Protein AF-A0A1J5LT60-F1 (afdb_monomer_lite)

Foldseek 3Di:
DVPVCVVVVDPDKDKDKDKWKFPPQVVWPQVVCQVVADFFQKWKWFFDDADPVRWTKTFTDDDPTTRGITTQDDPRRVVCVVPGMDMWTWHDWDDDVPGGTPITMIMDMDIDDDDDD

Sequence (117 aa):
MKNLINQLGFNEQFKIKANLSVSELMNHDMIYVYHHLNEGTEVELKRHSENMQGDPIFNVFYKTFLLGTVAVTGIMKSFYVGEQSVFAEISAVSKDKYLPINKLDIQLGVQSIRKAG

Radius of gyration: 15.69 Å; chains: 1; bounding box: 40×33×50 Å

pLDDT: mean 83.09, std 15.23, range [39.34, 97.19]

Structure (mmCIF, N/CA/C/O backbone):
data_AF-A0A1J5LT60-F1
#
_entry.id   AF-A0A1J5LT60-F1
#
loop_
_atom_site.group_PDB
_atom_site.id
_atom_site.type_symbol
_atom_site.label_atom_id
_atom_site.label_alt_id
_atom_site.label_comp_id
_atom_site.label_asym_id
_atom_site.label_entity_id
_atom_site.label_seq_id
_atom_site.pdbx_PDB_ins_code
_atom_site.Cartn_x
_atom_site.Cartn_y
_atom_site.Cartn_z
_atom_site.occupancy
_atom_site.B_iso_or_equiv
_atom_site.auth_seq_id
_atom_site.auth_comp_id
_atom_site.auth_asym_id
_atom_site.auth_atom_id
_atom_site.pdbx_PDB_model_num
ATOM 1 N N . MET A 1 1 ? -9.285 3.963 19.887 1.00 49.50 1 MET A N 1
ATOM 2 C CA . MET A 1 1 ? -9.658 2.611 19.405 1.00 49.50 1 MET A CA 1
ATOM 3 C C . MET A 1 1 ? -11.052 2.126 19.831 1.00 49.50 1 MET A C 1
ATOM 5 O O . MET A 1 1 ? -11.828 1.824 18.939 1.00 49.50 1 MET A O 1
ATOM 9 N N . LYS A 1 2 ? -11.430 2.056 21.123 1.00 47.94 2 LYS A N 1
ATOM 10 C CA . LYS A 1 2 ? -12.731 1.457 21.539 1.00 47.94 2 LYS A CA 1
ATOM 11 C C . LYS A 1 2 ? -14.002 2.176 21.031 1.00 47.94 2 LYS A C 1
ATOM 13 O O . LYS A 1 2 ? -15.014 1.518 20.825 1.00 47.94 2 LYS A O 1
ATOM 18 N N . ASN A 1 3 ? -13.955 3.489 20.792 1.00 52.88 3 ASN A N 1
ATOM 19 C CA . ASN A 1 3 ? -15.162 4.268 20.464 1.00 52.88 3 ASN A CA 1
ATOM 20 C C . ASN A 1 3 ? -15.644 4.121 19.010 1.00 52.88 3 ASN A C 1
ATOM 22 O O . ASN A 1 3 ? -16.845 4.165 18.773 1.00 52.88 3 ASN A O 1
ATOM 26 N N . LEU A 1 4 ? -14.741 3.886 18.053 1.00 55.41 4 LEU A N 1
ATOM 27 C CA . LEU A 1 4 ? -15.088 3.781 16.627 1.00 55.41 4 LEU A CA 1
ATOM 28 C C . LEU A 1 4 ? -15.727 2.428 16.278 1.00 55.41 4 LEU A C 1
ATOM 30 O O . LEU A 1 4 ? -16.662 2.363 15.488 1.00 55.41 4 LEU A O 1
ATOM 34 N N . ILE A 1 5 ? -15.271 1.354 16.929 1.00 55.22 5 ILE A N 1
ATOM 35 C CA . ILE A 1 5 ? -15.804 -0.003 16.737 1.00 55.22 5 ILE A CA 1
ATOM 36 C C . ILE A 1 5 ? -17.263 -0.092 17.211 1.00 55.22 5 ILE A C 1
ATOM 38 O O . ILE A 1 5 ? -18.099 -0.656 16.510 1.00 55.22 5 ILE A O 1
ATOM 42 N N . ASN A 1 6 ? -17.590 0.528 18.352 1.00 53.34 6 ASN A N 1
ATOM 43 C CA . ASN A 1 6 ? -18.961 0.563 18.870 1.00 53.34 6 ASN A CA 1
ATOM 44 C C . ASN A 1 6 ? -19.894 1.446 18.020 1.00 53.34 6 ASN A C 1
ATOM 46 O O . ASN A 1 6 ? -21.076 1.136 17.901 1.00 53.34 6 ASN A O 1
ATOM 50 N N . GLN A 1 7 ? -19.383 2.522 17.409 1.00 54.12 7 GLN A N 1
ATOM 51 C CA . GLN A 1 7 ? -20.176 3.411 16.546 1.00 54.12 7 GLN A CA 1
ATOM 52 C C . GLN A 1 7 ? -20.535 2.794 15.188 1.00 54.12 7 GLN A C 1
ATOM 54 O O . GLN A 1 7 ? -21.539 3.181 14.600 1.00 54.12 7 GLN A O 1
ATOM 59 N N . LEU A 1 8 ? -19.756 1.826 14.701 1.00 60.38 8 LEU A N 1
ATOM 60 C CA . LEU A 1 8 ? -20.020 1.138 13.433 1.00 60.38 8 LEU A CA 1
ATOM 61 C C . LEU A 1 8 ? -20.995 -0.049 13.571 1.00 60.38 8 LEU A C 1
ATOM 63 O O . LEU A 1 8 ? -21.278 -0.723 12.586 1.00 60.38 8 LEU A O 1
ATOM 67 N N . GLY A 1 9 ? -21.515 -0.322 14.776 1.00 52.06 9 GLY A N 1
ATOM 68 C CA . GLY A 1 9 ? -22.511 -1.377 15.009 1.00 52.06 9 GLY A CA 1
ATOM 69 C C . GLY A 1 9 ? -21.980 -2.808 14.853 1.00 52.06 9 GLY A C 1
ATOM 70 O O . GLY A 1 9 ? -22.768 -3.751 14.790 1.00 52.06 9 GLY A O 1
ATOM 71 N N . PHE A 1 10 ? -20.657 -2.998 14.798 1.00 55.38 10 PHE A N 1
ATOM 72 C CA . PHE A 1 10 ? -20.058 -4.323 14.666 1.00 55.38 10 PHE A CA 1
ATOM 73 C C . PHE A 1 10 ? -20.155 -5.097 15.987 1.00 55.38 10 PHE A C 1
ATOM 75 O O . PHE A 1 10 ? -19.273 -5.036 16.842 1.00 55.38 10 PHE A O 1
ATOM 82 N N . ASN A 1 11 ? -21.235 -5.866 16.135 1.00 55.66 11 ASN A N 1
ATOM 83 C CA . ASN A 1 11 ? -21.397 -6.848 17.209 1.00 55.66 11 ASN A CA 1
ATOM 84 C C . ASN A 1 11 ? -20.567 -8.125 16.976 1.00 55.66 11 ASN A C 1
ATOM 86 O O . ASN A 1 11 ? -20.430 -8.935 17.893 1.00 55.66 11 ASN A O 1
ATOM 90 N N . GLU A 1 12 ? -19.965 -8.293 15.799 1.00 61.00 12 GLU A N 1
ATOM 91 C CA . GLU A 1 12 ? -19.253 -9.502 15.373 1.00 61.00 12 GLU A CA 1
ATOM 92 C C . GLU A 1 12 ? -17.806 -9.213 14.943 1.00 61.00 12 GLU A C 1
ATOM 94 O O . GLU A 1 12 ? -17.394 -8.060 14.792 1.00 61.00 12 GLU A O 1
ATOM 99 N N . GLN A 1 13 ? -17.008 -10.276 14.787 1.00 68.88 13 GLN A N 1
ATOM 100 C CA . GLN A 1 13 ? -15.655 -10.176 14.236 1.00 68.88 13 GLN A CA 1
ATOM 101 C C . GLN A 1 13 ? -15.738 -9.627 12.812 1.00 68.88 13 GLN A C 1
ATOM 103 O O . GLN A 1 13 ? -16.432 -10.191 11.971 1.00 68.88 13 GLN A O 1
ATOM 108 N N . PHE A 1 14 ? -15.008 -8.551 12.530 1.00 75.19 14 PHE A N 1
ATOM 109 C CA . PHE A 1 14 ? -14.954 -7.977 11.192 1.00 75.19 14 PHE A CA 1
ATOM 110 C C . PHE A 1 14 ? -13.523 -7.954 10.669 1.00 75.19 14 PHE A C 1
ATOM 112 O O . PHE A 1 14 ? -12.557 -7.788 11.424 1.00 75.19 14 PHE A O 1
ATOM 119 N N . LYS A 1 15 ? -13.411 -8.097 9.347 1.00 83.06 15 LYS A N 1
ATOM 120 C CA . LYS A 1 15 ? -12.181 -7.893 8.592 1.00 83.06 15 LYS A CA 1
ATOM 121 C C . LYS A 1 15 ? -12.482 -6.939 7.448 1.00 83.06 15 LYS A C 1
ATOM 123 O O . LYS A 1 15 ? -13.285 -7.260 6.578 1.00 83.06 15 LYS A O 1
ATOM 128 N N . ILE A 1 16 ? -11.841 -5.777 7.458 1.00 87.00 16 ILE A N 1
ATOM 129 C CA . ILE A 1 16 ? -11.916 -4.812 6.359 1.00 87.00 16 ILE A CA 1
ATOM 130 C C . ILE A 1 16 ? -10.576 -4.852 5.640 1.00 87.00 16 ILE A C 1
ATOM 132 O O . ILE A 1 16 ? -9.526 -4.837 6.282 1.00 87.00 16 ILE A O 1
ATOM 136 N N . LYS A 1 17 ? -10.618 -4.929 4.312 1.00 90.88 17 LYS A N 1
ATOM 137 C CA . LYS A 1 17 ? -9.448 -4.848 3.441 1.00 90.88 17 LYS A CA 1
ATOM 138 C C . LYS A 1 17 ? -9.657 -3.713 2.450 1.00 90.88 17 LYS A C 1
ATOM 140 O O . LYS A 1 17 ? -10.749 -3.581 1.904 1.00 90.88 17 LYS A O 1
ATOM 145 N N . ALA A 1 18 ? -8.616 -2.932 2.206 1.00 92.25 18 ALA A N 1
ATOM 146 C CA . ALA A 1 18 ? -8.597 -1.910 1.171 1.00 92.25 18 ALA A CA 1
ATOM 147 C C . ALA A 1 18 ? -7.354 -2.087 0.302 1.00 92.25 18 ALA A C 1
ATOM 149 O O . ALA A 1 18 ? -6.263 -2.303 0.828 1.00 92.25 18 ALA A O 1
ATOM 150 N N . ASN A 1 19 ? -7.533 -1.989 -1.014 1.00 94.69 19 ASN A N 1
ATOM 151 C CA . ASN A 1 19 ? -6.422 -1.928 -1.953 1.00 94.69 19 ASN A CA 1
ATOM 152 C C . ASN A 1 19 ? -6.068 -0.459 -2.189 1.00 94.69 19 ASN A C 1
ATOM 154 O O . ASN A 1 19 ? -6.955 0.354 -2.450 1.00 94.69 19 ASN A O 1
ATOM 158 N N . LEU A 1 20 ? -4.787 -0.128 -2.075 1.00 94.81 20 LEU A N 1
ATOM 159 C CA . LEU A 1 20 ? -4.261 1.221 -2.215 1.00 94.81 20 LEU A CA 1
ATOM 160 C C . LEU A 1 20 ? -3.120 1.207 -3.231 1.00 94.81 20 LEU A C 1
ATOM 162 O O . LEU A 1 20 ? -2.232 0.360 -3.144 1.00 94.81 20 LEU A O 1
ATOM 166 N N . SER A 1 21 ? -3.128 2.158 -4.160 1.00 94.75 21 SER A N 1
ATOM 167 C CA . SER A 1 21 ? -2.051 2.304 -5.140 1.00 94.75 21 SER A CA 1
ATOM 168 C C . SER A 1 21 ? -0.890 3.099 -4.560 1.00 94.75 21 SER A C 1
ATOM 170 O O . SER A 1 21 ? -1.075 4.188 -4.010 1.00 94.75 21 SER A O 1
ATOM 172 N N . VAL A 1 22 ? 0.318 2.561 -4.707 1.00 93.88 22 VAL A N 1
ATOM 173 C CA . VAL A 1 22 ? 1.550 3.216 -4.272 1.00 93.88 22 VAL A CA 1
ATOM 174 C C . VAL A 1 22 ? 1.957 4.263 -5.305 1.00 93.88 22 VAL A C 1
ATOM 176 O O . VAL A 1 22 ? 2.058 3.987 -6.501 1.00 93.88 22 VAL A O 1
ATOM 179 N N . SER A 1 23 ? 2.184 5.480 -4.828 1.00 92.38 23 SER A N 1
ATOM 180 C CA . SER A 1 23 ? 2.618 6.628 -5.621 1.00 92.38 23 SER A CA 1
ATOM 181 C C . SER A 1 23 ? 4.138 6.788 -5.576 1.00 92.38 23 SER A C 1
ATOM 183 O O . SER A 1 23 ? 4.800 6.256 -4.688 1.00 92.38 23 SER A O 1
ATOM 185 N N . GLU A 1 24 ? 4.687 7.532 -6.542 1.00 87.12 24 GLU A N 1
ATOM 186 C CA . GLU A 1 24 ? 6.114 7.909 -6.597 1.00 87.12 24 GLU A CA 1
ATOM 187 C C . GLU A 1 24 ? 7.097 6.724 -6.690 1.00 87.12 24 GLU A C 1
ATOM 189 O O . GLU A 1 24 ? 8.276 6.850 -6.373 1.00 87.12 24 GLU A O 1
ATOM 194 N N . LEU A 1 25 ? 6.630 5.588 -7.224 1.00 82.06 25 LEU A N 1
ATOM 195 C CA . LEU A 1 25 ? 7.401 4.342 -7.347 1.00 82.06 25 LEU A CA 1
ATOM 196 C C . LEU A 1 25 ? 8.754 4.487 -8.056 1.00 82.06 25 LEU A C 1
ATOM 198 O O . LEU A 1 25 ? 9.711 3.792 -7.730 1.00 82.06 25 LEU A O 1
ATOM 202 N N . MET A 1 26 ? 8.839 5.374 -9.048 1.00 67.62 26 MET A N 1
ATOM 203 C CA . MET A 1 26 ? 10.047 5.556 -9.862 1.00 67.62 26 MET A CA 1
ATOM 204 C C . MET A 1 26 ? 11.058 6.536 -9.254 1.00 67.62 26 MET A C 1
ATOM 206 O O . MET A 1 26 ? 12.153 6.678 -9.792 1.00 67.62 26 MET A O 1
ATOM 210 N N . ASN A 1 27 ? 10.718 7.206 -8.150 1.00 68.88 27 ASN A N 1
ATOM 211 C CA . ASN A 1 27 ? 11.562 8.245 -7.553 1.00 68.88 27 ASN A CA 1
ATOM 212 C C . ASN A 1 27 ? 12.561 7.693 -6.520 1.00 68.88 27 ASN A C 1
ATOM 214 O O . ASN A 1 27 ? 13.319 8.462 -5.928 1.00 68.88 27 ASN A O 1
ATOM 218 N N . HIS A 1 28 ? 12.556 6.378 -6.281 1.00 63.31 28 HIS A N 1
ATOM 219 C CA . HIS A 1 28 ? 13.285 5.742 -5.183 1.00 63.31 28 HIS A CA 1
ATOM 220 C C . HIS A 1 28 ? 14.027 4.465 -5.622 1.00 63.31 28 HIS A C 1
ATOM 222 O O . HIS A 1 28 ? 14.144 4.167 -6.811 1.00 63.31 28 HIS A O 1
ATOM 228 N N . ASP A 1 29 ? 14.526 3.684 -4.657 1.00 64.31 29 ASP A N 1
ATOM 229 C CA . ASP A 1 29 ? 15.424 2.528 -4.842 1.00 64.31 29 ASP A CA 1
ATOM 230 C C . ASP A 1 29 ? 14.785 1.297 -5.524 1.00 64.31 29 ASP A C 1
ATOM 232 O O . ASP A 1 29 ? 15.325 0.188 -5.518 1.00 64.31 29 ASP A O 1
ATOM 236 N N . MET A 1 30 ? 13.620 1.480 -6.135 1.00 69.75 30 MET A N 1
ATOM 237 C CA . MET A 1 30 ? 12.766 0.460 -6.737 1.00 69.75 30 MET A CA 1
ATOM 238 C C . MET A 1 30 ? 13.511 -0.354 -7.821 1.00 69.75 30 MET A C 1
ATOM 240 O O . MET A 1 30 ? 13.315 -1.565 -7.941 1.00 69.75 30 MET A O 1
ATOM 244 N N . ILE A 1 31 ? 14.454 0.270 -8.541 1.00 69.44 31 ILE A N 1
ATOM 245 C CA . ILE A 1 31 ? 15.317 -0.371 -9.557 1.00 69.44 31 ILE A CA 1
ATOM 246 C C . ILE A 1 31 ? 16.129 -1.543 -8.977 1.00 69.44 31 ILE A C 1
ATOM 248 O O . ILE A 1 31 ? 16.386 -2.516 -9.685 1.00 69.44 31 ILE A O 1
ATOM 252 N N . TYR A 1 32 ? 16.505 -1.494 -7.698 1.00 74.19 32 TYR A N 1
ATOM 253 C CA . TYR A 1 32 ? 17.352 -2.520 -7.085 1.00 74.19 32 TYR A CA 1
ATOM 254 C C . TYR A 1 32 ? 16.575 -3.745 -6.597 1.00 74.19 32 TYR A C 1
ATOM 256 O O . TYR A 1 32 ? 17.159 -4.816 -6.442 1.00 74.19 32 TYR A O 1
ATOM 264 N N . VAL A 1 33 ? 15.270 -3.604 -6.345 1.00 81.62 33 VAL A N 1
ATOM 265 C CA . VAL A 1 33 ? 14.487 -4.626 -5.631 1.00 81.62 33 VAL A CA 1
ATOM 266 C C . VAL A 1 33 ? 13.266 -5.139 -6.369 1.00 81.62 33 VAL A C 1
ATOM 268 O O . VAL A 1 33 ? 12.666 -6.105 -5.907 1.00 81.62 33 VAL A O 1
ATOM 271 N N . TYR A 1 34 ? 12.912 -4.570 -7.522 1.00 80.00 34 TYR A N 1
ATOM 272 C CA . TYR A 1 34 ? 11.677 -4.920 -8.230 1.00 80.00 34 TYR A CA 1
ATOM 273 C C . TYR A 1 34 ? 11.525 -6.420 -8.544 1.00 80.00 34 TYR A C 1
ATOM 275 O O . TYR A 1 34 ? 10.410 -6.928 -8.588 1.00 80.00 34 TYR A O 1
ATOM 283 N N . HIS A 1 35 ? 12.626 -7.160 -8.712 1.00 83.00 35 HIS A N 1
ATOM 284 C CA . HIS A 1 35 ? 12.609 -8.615 -8.915 1.00 83.00 35 HIS A CA 1
ATOM 285 C C . HIS A 1 35 ? 12.131 -9.421 -7.696 1.00 83.00 35 HIS A C 1
ATOM 287 O O . HIS A 1 35 ? 11.738 -10.578 -7.839 1.00 83.00 35 HIS A O 1
ATOM 293 N N . HIS A 1 36 ? 12.181 -8.829 -6.505 1.00 86.12 36 HIS A N 1
ATOM 294 C CA . HIS A 1 36 ? 11.721 -9.431 -5.256 1.00 86.12 36 HIS A CA 1
ATOM 295 C C . HIS A 1 36 ? 10.289 -9.029 -4.894 1.00 86.12 36 HIS A C 1
ATOM 297 O O . HIS A 1 36 ? 9.723 -9.603 -3.967 1.00 86.12 36 HIS A O 1
ATOM 303 N N . LEU A 1 37 ? 9.706 -8.068 -5.614 1.00 89.00 37 LEU A N 1
ATOM 304 C CA . LEU A 1 37 ? 8.353 -7.583 -5.377 1.00 89.00 37 LEU A CA 1
ATOM 305 C C . LEU A 1 37 ? 7.367 -8.419 -6.192 1.00 89.00 37 LEU A C 1
ATOM 307 O O . LEU A 1 37 ? 7.285 -8.292 -7.412 1.00 89.00 37 LEU A O 1
ATOM 311 N N . ASN A 1 38 ? 6.620 -9.276 -5.503 1.00 91.00 38 ASN A N 1
ATOM 312 C CA . ASN A 1 38 ? 5.553 -10.085 -6.086 1.00 91.00 38 ASN A CA 1
ATOM 313 C C . ASN A 1 38 ? 4.289 -9.980 -5.224 1.00 91.00 38 ASN A C 1
ATOM 315 O O . ASN A 1 38 ? 4.356 -9.564 -4.065 1.00 91.00 38 ASN A O 1
ATOM 319 N N . GLU A 1 39 ? 3.145 -10.385 -5.766 1.00 94.50 39 GLU A N 1
ATOM 320 C CA . GLU A 1 39 ? 1.905 -10.496 -4.989 1.00 94.50 39 GLU A CA 1
ATOM 321 C C . GLU A 1 39 ? 2.111 -11.363 -3.732 1.00 94.50 39 GLU A C 1
ATOM 323 O O . GLU A 1 39 ? 2.832 -12.362 -3.758 1.00 94.50 39 GLU A O 1
ATOM 328 N N . GLY A 1 40 ? 1.519 -10.943 -2.614 1.00 93.94 40 GLY A N 1
ATOM 329 C CA . GLY A 1 40 ? 1.678 -11.552 -1.291 1.00 93.94 40 GLY A CA 1
ATOM 330 C C . GLY A 1 40 ? 2.953 -11.154 -0.538 1.00 93.94 40 GLY A C 1
ATOM 331 O O . GLY A 1 40 ? 3.126 -11.554 0.610 1.00 93.94 40 GLY A O 1
ATOM 332 N N . THR A 1 41 ? 3.850 -10.365 -1.136 1.00 94.38 41 THR A N 1
ATOM 333 C CA . THR A 1 41 ? 5.042 -9.867 -0.428 1.00 94.38 41 THR A CA 1
ATOM 334 C C . THR A 1 41 ? 4.642 -8.853 0.640 1.00 94.38 41 THR A C 1
ATOM 336 O O . THR A 1 41 ? 3.928 -7.898 0.343 1.00 94.38 41 THR A O 1
ATOM 339 N N . GLU A 1 42 ? 5.138 -9.022 1.864 1.00 95.75 42 GLU A N 1
ATOM 340 C CA . GLU A 1 42 ? 4.927 -8.058 2.945 1.00 95.75 42 GLU A CA 1
ATOM 341 C C . GLU A 1 42 ? 5.773 -6.789 2.743 1.00 95.75 42 GLU A C 1
ATOM 343 O O . GLU A 1 42 ? 6.947 -6.844 2.359 1.00 95.75 42 GLU A O 1
ATOM 348 N N . VAL A 1 43 ? 5.166 -5.639 3.029 1.00 95.69 43 VAL A N 1
ATOM 349 C CA . VAL A 1 43 ? 5.797 -4.319 3.048 1.00 95.69 43 VAL A CA 1
ATOM 350 C C . VAL A 1 43 ? 5.475 -3.601 4.356 1.00 95.69 43 VAL A C 1
ATOM 352 O O . VAL A 1 43 ? 4.391 -3.750 4.924 1.00 95.69 43 VAL A O 1
ATOM 355 N N . GLU A 1 44 ? 6.421 -2.796 4.830 1.00 96.88 44 GLU A N 1
ATOM 356 C CA . GLU A 1 44 ? 6.263 -1.964 6.020 1.00 96.88 44 GLU A CA 1
ATOM 357 C C . GLU A 1 44 ? 5.817 -0.557 5.608 1.00 96.88 44 GLU A C 1
ATOM 359 O O . GLU A 1 44 ? 6.416 0.076 4.742 1.00 96.88 44 GLU A O 1
ATOM 364 N N . LEU A 1 45 ? 4.772 -0.042 6.243 1.00 96.94 45 LEU A N 1
ATOM 365 C CA . LEU A 1 45 ? 4.260 1.307 6.051 1.00 96.94 45 LEU A CA 1
ATOM 366 C C . LEU A 1 45 ? 4.670 2.169 7.240 1.00 96.94 45 LEU A C 1
ATOM 368 O O . LEU A 1 45 ? 4.168 1.965 8.341 1.00 96.94 45 LEU A O 1
ATOM 372 N N . LYS A 1 46 ? 5.532 3.165 7.024 1.00 96.62 46 LYS A N 1
ATOM 373 C CA . LYS A 1 46 ? 5.977 4.101 8.073 1.00 96.62 46 LYS A CA 1
ATOM 374 C C . LYS A 1 46 ? 5.311 5.448 7.907 1.00 96.62 46 LYS A C 1
ATOM 376 O O . LYS A 1 46 ? 5.335 6.010 6.813 1.00 96.62 46 LYS A O 1
ATOM 381 N N . ARG A 1 47 ? 4.732 5.981 8.982 1.00 95.69 47 ARG A N 1
ATOM 382 C CA . ARG A 1 47 ? 4.062 7.282 8.952 1.00 95.69 47 ARG A CA 1
ATOM 383 C C . ARG A 1 47 ? 5.055 8.349 8.496 1.00 95.69 47 ARG A C 1
ATOM 385 O O . ARG A 1 47 ? 6.140 8.474 9.057 1.00 95.69 47 ARG A O 1
ATOM 392 N N . HIS A 1 48 ? 4.675 9.098 7.468 1.00 94.00 48 HIS A N 1
ATOM 393 C CA . HIS A 1 48 ? 5.508 10.146 6.891 1.00 94.00 48 HIS A CA 1
ATOM 394 C C . HIS A 1 48 ? 4.920 11.527 7.153 1.00 94.00 48 HIS A C 1
ATOM 396 O O . HIS A 1 48 ? 5.588 12.398 7.705 1.00 94.00 48 HIS A O 1
ATOM 402 N N . SER A 1 49 ? 3.658 11.723 6.779 1.00 94.38 49 SER A N 1
ATOM 403 C CA . SER A 1 49 ? 3.004 13.025 6.862 1.00 94.38 49 SER A CA 1
ATOM 404 C C . SER A 1 49 ? 1.482 12.876 6.904 1.00 94.38 49 SER A C 1
ATOM 406 O O . SER A 1 49 ? 0.933 11.819 7.245 1.00 94.38 49 SER A O 1
ATOM 408 N N . GLU A 1 50 ? 0.786 13.967 6.629 1.00 94.88 50 GLU A N 1
ATOM 409 C CA . GLU A 1 50 ? -0.659 14.042 6.540 1.00 94.88 50 GLU A CA 1
ATOM 410 C C . GLU A 1 50 ? -1.016 14.968 5.376 1.00 94.88 50 GLU A C 1
ATOM 412 O O . GLU A 1 50 ? -0.346 15.983 5.169 1.00 94.88 50 GLU A O 1
ATOM 417 N N . ASN A 1 51 ? -2.029 14.612 4.585 1.00 92.62 51 ASN A N 1
ATOM 418 C CA . ASN A 1 51 ? -2.510 15.501 3.528 1.00 92.62 51 ASN A CA 1
ATOM 419 C C . ASN A 1 51 ? -3.385 16.634 4.111 1.00 92.62 51 ASN A C 1
ATOM 421 O O . ASN A 1 51 ? -3.745 16.632 5.285 1.00 92.62 51 ASN A O 1
ATOM 425 N N . MET A 1 52 ? -3.799 17.590 3.273 1.00 91.31 52 MET A N 1
ATOM 426 C CA . MET A 1 52 ? -4.660 18.710 3.699 1.00 91.31 52 MET A CA 1
ATOM 427 C C . MET A 1 52 ? -6.036 18.280 4.239 1.00 91.31 52 MET A C 1
ATOM 429 O O . MET A 1 52 ? -6.702 19.059 4.914 1.00 91.31 52 MET A O 1
ATOM 433 N N . GLN A 1 53 ? -6.480 17.057 3.936 1.00 90.62 53 GLN A N 1
ATOM 434 C CA . GLN A 1 53 ? -7.741 16.486 4.418 1.00 90.62 53 GLN A CA 1
ATOM 435 C C . GLN A 1 53 ? -7.569 15.739 5.748 1.00 90.62 53 GLN A C 1
ATOM 437 O O . GLN A 1 53 ? -8.530 15.187 6.289 1.00 90.62 53 GLN A O 1
ATOM 442 N N . GLY A 1 54 ? -6.356 15.704 6.293 1.00 90.69 54 GLY A N 1
ATOM 443 C CA . GLY A 1 54 ? -6.038 14.985 7.513 1.00 90.69 54 GLY A CA 1
ATOM 444 C C . GLY A 1 54 ? -5.791 13.489 7.304 1.00 90.69 54 GLY A C 1
ATOM 445 O O . GLY A 1 54 ? -5.847 12.725 8.265 1.00 90.69 54 GLY A O 1
ATOM 446 N N . ASP A 1 55 ? -5.644 13.018 6.062 1.00 94.50 55 ASP A N 1
ATOM 447 C CA . ASP A 1 55 ? -5.407 11.601 5.786 1.00 94.50 55 ASP A CA 1
ATOM 448 C C . ASP A 1 55 ? -3.938 11.256 6.036 1.00 94.50 55 ASP A C 1
ATOM 450 O O . ASP A 1 55 ? -3.048 11.937 5.509 1.00 94.50 55 ASP A O 1
ATOM 454 N N . PRO A 1 56 ? -3.658 10.197 6.811 1.00 95.56 56 PRO A N 1
ATOM 455 C CA . PRO A 1 56 ? -2.297 9.793 7.091 1.00 95.56 56 PRO A CA 1
ATOM 456 C C . PRO A 1 56 ? -1.619 9.280 5.816 1.00 95.56 56 PRO A C 1
ATOM 458 O O . PRO A 1 56 ? -2.140 8.405 5.118 1.00 95.56 56 PRO A O 1
ATOM 461 N N . ILE A 1 57 ? -0.436 9.827 5.536 1.00 96.50 57 ILE A N 1
ATOM 462 C CA . ILE A 1 57 ? 0.437 9.390 4.449 1.00 96.50 57 ILE A CA 1
ATOM 463 C C . ILE A 1 57 ? 1.542 8.522 5.042 1.00 96.50 57 ILE A C 1
ATOM 465 O O . ILE A 1 57 ? 2.204 8.911 6.012 1.00 96.50 57 ILE A O 1
ATOM 469 N N . PHE A 1 58 ? 1.753 7.359 4.436 1.00 97.19 58 PHE A N 1
ATOM 470 C CA . PHE A 1 58 ? 2.793 6.412 4.802 1.00 97.19 58 PHE A CA 1
ATOM 471 C C . PHE A 1 58 ? 3.796 6.241 3.665 1.00 97.19 58 PHE A C 1
ATOM 473 O O . PHE A 1 58 ? 3.424 6.149 2.498 1.00 97.19 58 PHE A O 1
ATOM 480 N N . ASN A 1 59 ? 5.066 6.134 4.033 1.00 96.31 59 ASN A N 1
ATOM 481 C CA . ASN A 1 59 ? 6.122 5.638 3.168 1.00 96.31 59 ASN A CA 1
ATOM 482 C C . ASN A 1 59 ? 6.066 4.109 3.138 1.00 96.31 59 ASN A C 1
ATOM 484 O O . ASN A 1 59 ? 5.993 3.474 4.190 1.00 96.31 59 ASN A O 1
ATOM 488 N N . VAL A 1 60 ? 6.122 3.530 1.944 1.00 95.44 60 VAL A N 1
ATOM 489 C CA . VAL A 1 60 ? 6.073 2.087 1.700 1.00 95.44 60 VAL A CA 1
ATOM 490 C C . VAL A 1 60 ? 7.494 1.557 1.588 1.00 95.44 60 VAL A C 1
ATOM 492 O O . VAL A 1 60 ? 8.227 1.940 0.680 1.00 95.44 60 VAL A O 1
ATOM 495 N N . PHE A 1 61 ? 7.880 0.655 2.481 1.00 94.94 61 PHE A N 1
ATOM 496 C CA . PHE A 1 61 ? 9.203 0.050 2.520 1.00 94.94 61 PHE A CA 1
ATOM 497 C C . PHE A 1 61 ? 9.145 -1.445 2.229 1.00 94.94 61 PHE A C 1
ATOM 499 O O . PHE A 1 61 ? 8.370 -2.186 2.831 1.00 94.94 61 PHE A O 1
ATOM 506 N N . TYR A 1 62 ? 10.049 -1.908 1.371 1.00 93.44 62 TYR A N 1
ATOM 507 C CA . TYR A 1 62 ? 10.432 -3.313 1.317 1.00 93.44 62 TYR A CA 1
ATOM 508 C C . TYR A 1 62 ? 11.803 -3.464 1.968 1.00 93.44 62 TYR A C 1
ATOM 510 O O . TYR A 1 62 ? 12.821 -3.041 1.414 1.00 93.44 62 TYR A O 1
ATOM 518 N N . LYS A 1 63 ? 11.840 -4.053 3.168 1.00 90.31 63 LYS A N 1
ATOM 519 C CA . LYS A 1 63 ? 13.034 -4.056 4.030 1.00 90.31 63 LYS A CA 1
ATOM 520 C C . LYS A 1 63 ? 13.510 -2.615 4.279 1.00 90.31 63 LYS A C 1
ATOM 522 O O . LYS A 1 63 ? 12.799 -1.828 4.890 1.00 90.31 63 LYS A O 1
ATOM 527 N N . THR A 1 64 ? 14.701 -2.258 3.806 1.00 90.75 64 THR A N 1
ATOM 528 C CA . THR A 1 64 ? 15.281 -0.912 3.925 1.00 90.75 64 THR A CA 1
ATOM 529 C C . THR A 1 64 ? 15.000 -0.024 2.716 1.00 90.75 64 THR A C 1
ATOM 531 O O . THR A 1 64 ? 15.320 1.158 2.758 1.00 90.75 64 THR A O 1
ATOM 534 N N . PHE A 1 65 ? 14.430 -0.576 1.644 1.00 90.38 65 PHE A N 1
ATOM 535 C CA . PHE A 1 65 ? 14.230 0.132 0.386 1.00 90.38 65 PHE A CA 1
ATOM 536 C C . PHE A 1 65 ? 12.900 0.870 0.399 1.00 90.38 65 PHE A C 1
ATOM 538 O O . PHE A 1 65 ? 11.845 0.248 0.549 1.00 90.38 65 PHE A O 1
ATOM 545 N N . LEU A 1 66 ? 12.955 2.191 0.231 1.00 92.44 66 LEU A N 1
ATOM 546 C CA . LEU A 1 66 ? 11.764 3.004 0.027 1.00 92.44 66 LEU A CA 1
ATOM 547 C C . LEU A 1 66 ? 11.230 2.726 -1.378 1.00 92.44 66 LEU A C 1
ATOM 549 O O . LEU A 1 66 ? 11.935 2.917 -2.365 1.00 92.44 66 LEU A O 1
ATOM 553 N N . LEU A 1 67 ? 9.993 2.250 -1.458 1.00 91.81 67 LEU A N 1
ATOM 554 C CA . LEU A 1 67 ? 9.319 1.996 -2.723 1.00 91.81 67 LEU A CA 1
ATOM 555 C C . LEU A 1 67 ? 8.540 3.220 -3.185 1.00 91.81 67 LEU A C 1
ATOM 557 O O . LEU A 1 67 ? 8.551 3.517 -4.368 1.00 91.81 67 LEU A O 1
ATOM 561 N N . GLY A 1 68 ? 7.873 3.925 -2.274 1.00 93.06 68 GLY A N 1
ATOM 562 C CA . GLY A 1 68 ? 7.005 5.051 -2.608 1.00 93.06 68 GLY A CA 1
ATOM 563 C C . GLY A 1 68 ? 6.133 5.460 -1.430 1.00 93.06 68 GLY A C 1
ATOM 564 O O . GLY A 1 68 ? 6.468 5.174 -0.279 1.00 93.06 68 GLY A O 1
ATOM 565 N N . THR A 1 69 ? 5.002 6.101 -1.708 1.00 95.12 69 THR A N 1
ATOM 566 C CA . THR A 1 69 ? 4.085 6.611 -0.679 1.00 95.12 69 THR A CA 1
ATOM 567 C C . THR A 1 69 ? 2.640 6.193 -0.923 1.00 95.12 69 THR A C 1
ATOM 569 O O . THR A 1 69 ? 2.236 5.879 -2.042 1.00 95.12 69 THR A O 1
ATOM 572 N N . VAL A 1 70 ? 1.840 6.161 0.141 1.00 96.06 70 VAL A N 1
ATOM 573 C CA . VAL A 1 70 ? 0.415 5.827 0.081 1.00 96.06 70 VAL A CA 1
ATOM 574 C C . VAL A 1 70 ? -0.372 6.658 1.091 1.00 96.06 70 VAL A C 1
ATOM 576 O O . VAL A 1 70 ? 0.048 6.825 2.235 1.00 96.06 70 VAL A O 1
ATOM 579 N N . ALA A 1 71 ? -1.528 7.178 0.680 1.00 95.69 71 ALA A N 1
ATOM 580 C CA . ALA A 1 71 ? -2.464 7.859 1.569 1.00 95.69 71 ALA A CA 1
ATOM 581 C C . ALA A 1 71 ? -3.584 6.898 1.984 1.00 95.69 71 ALA A C 1
ATOM 583 O O . ALA A 1 71 ? -4.215 6.270 1.132 1.00 95.69 71 ALA A O 1
ATOM 584 N N . VAL A 1 72 ? -3.859 6.794 3.287 1.00 94.75 72 VAL A N 1
ATOM 585 C CA . VAL A 1 72 ? -4.962 5.967 3.797 1.00 94.75 72 VAL A CA 1
ATOM 586 C C . VAL A 1 72 ? -6.188 6.846 4.016 1.00 94.75 72 VAL A C 1
ATOM 588 O O . VAL A 1 72 ? -6.268 7.599 4.983 1.00 94.75 72 VAL A O 1
ATOM 591 N N . THR A 1 73 ? -7.160 6.738 3.115 1.00 92.94 73 THR A N 1
ATOM 592 C CA . THR A 1 73 ? -8.342 7.609 3.080 1.00 92.94 73 THR A CA 1
ATOM 593 C C . THR A 1 73 ? -9.624 6.863 3.478 1.00 92.94 73 THR A C 1
ATOM 595 O O . THR A 1 73 ? -9.618 5.670 3.807 1.00 92.94 73 THR A O 1
ATOM 598 N N . GLY A 1 74 ? -10.754 7.577 3.486 1.00 89.38 74 GLY A N 1
ATOM 599 C CA . GLY A 1 74 ? -12.084 6.990 3.668 1.00 89.38 74 GLY A CA 1
ATOM 600 C C . GLY A 1 74 ? -12.274 6.292 5.018 1.00 89.38 74 GLY A C 1
ATOM 601 O O . GLY A 1 74 ? -11.805 6.767 6.050 1.00 89.38 74 GLY A O 1
ATOM 602 N N . ILE A 1 75 ? -12.974 5.152 5.019 1.00 87.12 75 ILE A N 1
ATOM 603 C CA . ILE A 1 75 ? -13.269 4.397 6.250 1.00 87.12 75 ILE A CA 1
ATOM 604 C C . ILE A 1 75 ? -11.996 3.896 6.945 1.00 87.12 75 ILE A C 1
ATOM 606 O O . ILE A 1 75 ? -11.934 3.859 8.176 1.00 87.12 75 ILE A O 1
ATOM 610 N N . MET A 1 76 ? -10.961 3.577 6.159 1.00 89.81 76 MET A N 1
ATOM 611 C CA . MET A 1 76 ? -9.698 3.054 6.672 1.00 89.81 76 MET A CA 1
ATOM 612 C C . MET A 1 76 ? -8.958 4.099 7.496 1.00 89.81 76 MET A C 1
ATOM 614 O O . MET A 1 76 ? -8.418 3.747 8.538 1.00 89.81 76 MET A O 1
ATOM 618 N N . LYS A 1 77 ? -9.008 5.380 7.098 1.00 91.38 77 LYS A N 1
ATOM 619 C CA . LYS A 1 77 ? -8.349 6.504 7.784 1.00 91.38 77 LYS A CA 1
ATOM 620 C C . LYS A 1 77 ? -8.427 6.379 9.302 1.00 91.38 77 LYS A C 1
ATOM 622 O O . LYS A 1 77 ? -7.406 6.346 9.976 1.00 91.38 77 LYS A O 1
ATOM 627 N N . SER A 1 78 ? -9.643 6.244 9.825 1.00 89.06 78 SER A N 1
ATOM 628 C CA . SER A 1 78 ? -9.937 6.224 11.261 1.00 89.06 78 SER A CA 1
ATOM 629 C C . SER A 1 78 ? -9.205 5.135 12.060 1.00 89.06 78 SER A C 1
ATOM 631 O O . SER A 1 78 ? -8.980 5.310 13.257 1.00 89.06 78 SER A O 1
ATOM 633 N N . PHE A 1 79 ? -8.811 4.039 11.408 1.00 89.19 79 PHE A N 1
ATOM 634 C CA . PHE A 1 79 ? -8.063 2.941 12.018 1.00 89.19 79 PHE A CA 1
ATOM 635 C C . PHE A 1 79 ? -6.549 3.162 12.009 1.00 89.19 79 PHE A C 1
ATOM 637 O O . PHE A 1 79 ? -5.853 2.521 12.787 1.00 89.19 79 PHE A O 1
ATOM 644 N N . TYR A 1 80 ? -6.051 4.060 11.155 1.00 90.25 80 TYR A N 1
ATOM 645 C CA . TYR A 1 80 ? -4.620 4.320 10.969 1.00 90.25 80 TYR A CA 1
ATOM 646 C C . TYR A 1 80 ? -4.199 5.731 11.404 1.00 90.25 80 TYR A C 1
ATOM 648 O O . TYR A 1 80 ? -3.007 6.044 11.423 1.00 90.25 80 TYR A O 1
ATOM 656 N N . VAL A 1 81 ? -5.143 6.598 11.797 1.00 88.06 81 VAL A N 1
ATOM 657 C CA . VAL A 1 81 ? -4.810 7.863 12.468 1.00 88.06 81 VAL A CA 1
ATOM 658 C C . VAL A 1 81 ? -4.112 7.554 13.795 1.00 88.06 81 VAL A C 1
ATOM 660 O O . VAL A 1 81 ? -4.710 6.991 14.708 1.00 88.06 81 VAL A O 1
ATOM 663 N N . GLY A 1 82 ? -2.849 7.970 13.904 1.00 86.31 82 GLY A N 1
ATOM 664 C CA . GLY A 1 82 ? -2.014 7.809 15.100 1.00 86.31 82 GLY A CA 1
ATOM 665 C C . GLY A 1 82 ? -1.036 6.635 15.029 1.00 86.31 82 GLY A C 1
ATOM 666 O O . GLY A 1 82 ? -0.060 6.625 15.779 1.00 86.31 82 GLY A O 1
ATOM 667 N N . GLU A 1 83 ? -1.235 5.709 14.092 1.00 91.31 83 GLU A N 1
ATOM 668 C CA . GLU A 1 83 ? -0.322 4.589 13.878 1.00 91.31 83 GLU A CA 1
ATOM 669 C C . GLU A 1 83 ? 0.977 5.071 13.218 1.00 91.31 83 GLU A C 1
ATOM 671 O O . GLU A 1 83 ? 0.956 5.843 12.255 1.00 91.31 83 GLU A O 1
ATOM 676 N N . GLN A 1 84 ? 2.114 4.636 13.768 1.00 92.50 84 GLN A N 1
ATOM 677 C CA . GLN A 1 84 ? 3.449 5.050 13.312 1.00 92.50 84 GLN A CA 1
ATOM 678 C C . GLN A 1 84 ? 4.071 4.060 12.327 1.00 92.50 84 GLN A C 1
ATOM 680 O O . GLN A 1 84 ? 4.778 4.474 11.410 1.00 92.50 84 GLN A O 1
ATOM 685 N N . SER A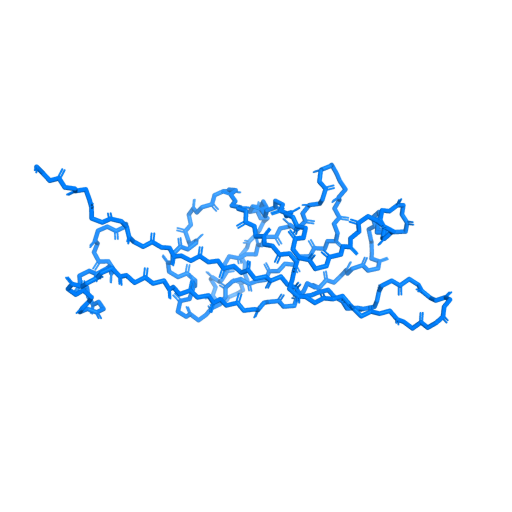 1 85 ? 3.807 2.764 12.504 1.00 93.88 85 SER A N 1
ATOM 686 C CA . SER A 1 85 ? 4.227 1.715 11.576 1.00 93.88 85 SER A CA 1
ATOM 687 C C . SER A 1 85 ? 3.172 0.616 11.514 1.00 93.88 85 SER A C 1
ATOM 689 O O . SER A 1 85 ? 2.646 0.214 12.553 1.00 93.88 85 SER A O 1
ATOM 691 N N . VAL A 1 86 ? 2.850 0.151 10.308 1.00 94.69 86 VAL A N 1
ATOM 692 C CA . VAL A 1 86 ? 1.923 -0.963 10.057 1.00 94.69 86 VAL A CA 1
ATOM 693 C C . VAL A 1 86 ? 2.430 -1.820 8.899 1.00 94.69 86 VAL A C 1
ATOM 695 O O . VAL A 1 86 ? 3.247 -1.365 8.106 1.00 94.69 86 VAL A O 1
ATOM 698 N N . PHE A 1 87 ? 1.932 -3.047 8.770 1.00 95.00 87 PHE A N 1
ATOM 699 C CA . PHE A 1 87 ? 2.285 -3.940 7.663 1.00 95.00 87 PHE A CA 1
ATOM 700 C C . PHE A 1 87 ? 1.139 -4.063 6.660 1.00 95.00 87 PHE A C 1
ATOM 702 O O . PHE A 1 87 ? -0.040 -3.988 7.020 1.00 95.00 87 PHE A O 1
ATOM 709 N N . ALA A 1 88 ? 1.501 -4.245 5.396 1.00 96.19 88 ALA A N 1
ATOM 710 C CA . ALA A 1 88 ? 0.589 -4.501 4.292 1.00 96.19 88 ALA A CA 1
ATOM 711 C C . ALA A 1 88 ? 1.183 -5.568 3.366 1.00 96.19 88 ALA A C 1
ATOM 713 O O . ALA A 1 88 ? 2.373 -5.868 3.429 1.00 96.19 88 ALA A O 1
ATOM 714 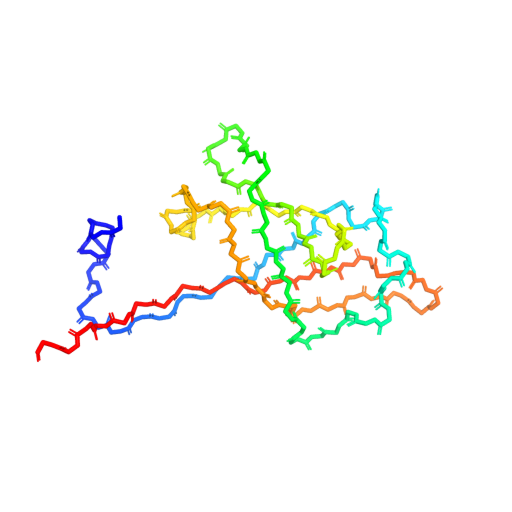N N . GLU A 1 89 ? 0.361 -6.122 2.483 1.00 96.75 89 GLU A N 1
ATOM 715 C CA . GLU A 1 89 ? 0.801 -7.099 1.482 1.00 96.75 89 GLU A CA 1
ATOM 716 C C . GLU A 1 89 ? 0.672 -6.498 0.085 1.00 96.75 89 GLU A C 1
ATOM 718 O O . GLU A 1 89 ? -0.301 -5.808 -0.203 1.00 96.75 89 GLU A O 1
ATOM 723 N N . ILE A 1 90 ? 1.615 -6.766 -0.812 1.00 95.44 90 ILE A N 1
ATOM 724 C CA . ILE A 1 90 ? 1.480 -6.407 -2.227 1.00 95.44 90 ILE A CA 1
ATOM 725 C C . ILE A 1 90 ? 0.317 -7.209 -2.819 1.00 95.44 90 ILE A C 1
ATOM 727 O O . ILE A 1 90 ? 0.318 -8.436 -2.762 1.00 95.44 90 ILE A O 1
ATOM 731 N N . SER A 1 91 ? -0.671 -6.532 -3.394 1.00 96.19 91 SER A N 1
ATOM 732 C CA . SER A 1 91 ? -1.861 -7.168 -3.970 1.00 96.19 91 SER A CA 1
ATOM 733 C C . SER A 1 91 ? -1.844 -7.232 -5.489 1.00 96.19 91 SER A C 1
ATOM 735 O O . SER A 1 91 ? -2.490 -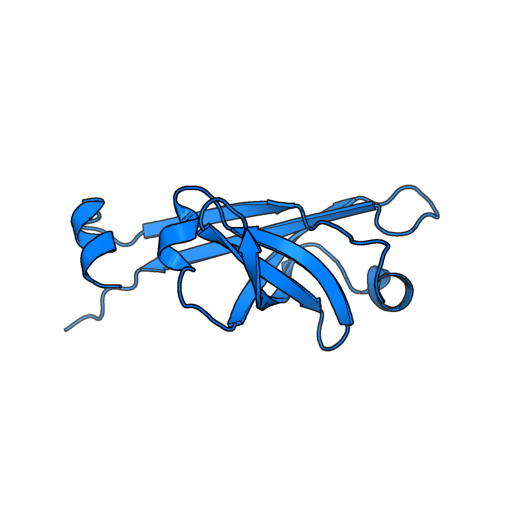8.111 -6.050 1.00 96.19 91 SER A O 1
ATOM 737 N N . ALA A 1 92 ? -1.110 -6.338 -6.151 1.00 93.62 92 ALA A N 1
ATOM 738 C CA . ALA A 1 92 ? -0.884 -6.401 -7.588 1.00 93.62 92 ALA A CA 1
ATOM 739 C C . ALA A 1 92 ? 0.432 -5.715 -7.965 1.00 93.62 92 ALA A C 1
ATOM 741 O O . ALA A 1 92 ? 0.813 -4.693 -7.387 1.00 93.62 92 ALA A O 1
ATOM 742 N N . VAL A 1 93 ? 1.102 -6.259 -8.980 1.00 90.62 93 VAL A N 1
ATOM 743 C CA . VAL A 1 93 ? 2.306 -5.675 -9.579 1.00 90.62 93 VAL A CA 1
ATOM 744 C C . VAL A 1 93 ? 2.110 -5.584 -11.086 1.00 90.62 93 VAL A C 1
ATOM 746 O O . VAL A 1 93 ? 1.902 -6.594 -11.752 1.00 90.62 93 VAL A O 1
ATOM 749 N N . SER A 1 94 ? 2.229 -4.381 -11.642 1.00 87.69 94 SER A N 1
ATOM 750 C CA . SER A 1 94 ? 2.210 -4.158 -13.088 1.00 87.69 94 SER A CA 1
ATOM 751 C C . SER A 1 94 ? 3.592 -3.752 -13.577 1.00 87.69 94 SER A C 1
ATOM 753 O O . SER A 1 94 ? 4.227 -2.840 -13.041 1.00 87.69 94 S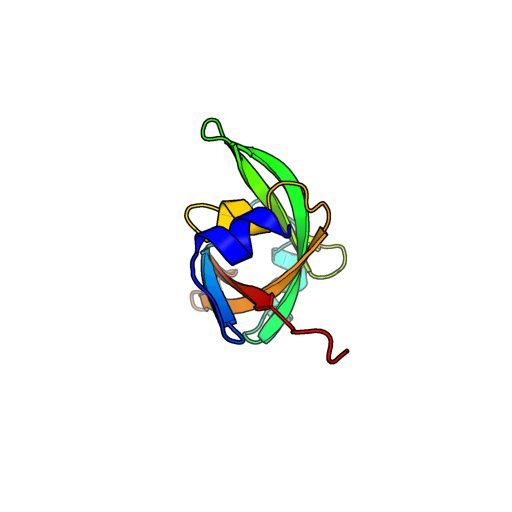ER A O 1
ATOM 755 N N . LYS A 1 95 ? 4.049 -4.421 -14.633 1.00 82.44 95 LYS A N 1
ATOM 756 C CA . LYS A 1 95 ? 5.281 -4.096 -15.349 1.00 82.44 95 LYS A CA 1
ATOM 757 C C . LYS A 1 95 ? 5.068 -4.312 -16.836 1.00 82.44 95 LYS A C 1
ATOM 759 O O . LYS A 1 95 ? 4.511 -5.333 -17.243 1.00 82.44 95 LYS A O 1
ATOM 764 N N . ASP A 1 96 ? 5.550 -3.378 -17.638 1.00 77.62 96 ASP A N 1
ATOM 765 C CA . ASP A 1 96 ? 5.652 -3.596 -19.074 1.00 77.62 96 ASP A CA 1
ATOM 766 C C . ASP A 1 96 ? 6.870 -4.477 -19.370 1.00 77.62 96 ASP A C 1
ATOM 768 O O . ASP A 1 96 ? 7.840 -4.539 -18.606 1.00 77.62 96 ASP A O 1
ATOM 772 N N . LYS A 1 97 ? 6.823 -5.204 -20.489 1.00 70.81 97 LYS A N 1
ATOM 773 C CA . LYS A 1 97 ? 7.908 -6.108 -20.877 1.00 70.81 97 LYS A CA 1
ATOM 774 C C . LYS A 1 97 ? 9.214 -5.311 -20.998 1.00 70.81 97 LYS A C 1
ATOM 776 O O . LYS A 1 97 ? 9.289 -4.380 -21.792 1.00 70.81 97 LYS A O 1
ATOM 781 N N . TYR A 1 98 ? 10.233 -5.716 -20.236 1.00 69.00 98 TYR A N 1
ATOM 782 C CA . TYR A 1 98 ? 11.560 -5.081 -20.165 1.00 69.00 98 TYR A CA 1
ATOM 783 C C . TYR A 1 98 ? 11.622 -3.698 -19.493 1.00 69.00 98 TYR A C 1
ATOM 785 O O . TYR A 1 98 ? 12.680 -3.074 -19.530 1.00 69.00 98 TYR A O 1
ATOM 793 N N . LEU A 1 99 ? 10.545 -3.235 -18.852 1.00 71.31 99 LEU A N 1
ATOM 794 C CA . LEU A 1 99 ? 10.544 -1.987 -18.087 1.00 71.31 99 LEU A CA 1
ATOM 795 C C . LEU A 1 99 ? 10.421 -2.245 -16.575 1.00 71.31 99 LEU A C 1
ATOM 797 O O . LEU A 1 99 ? 9.905 -3.292 -16.166 1.00 71.31 99 LEU A O 1
ATOM 801 N N . PRO A 1 100 ? 10.895 -1.306 -15.731 1.00 70.69 100 PRO A N 1
ATOM 802 C CA . PRO A 1 100 ? 10.641 -1.335 -14.293 1.00 70.69 100 PRO A CA 1
ATOM 803 C C . PRO A 1 100 ? 9.140 -1.385 -13.969 1.00 70.69 100 PRO A C 1
ATOM 805 O O . PRO A 1 100 ? 8.300 -1.008 -14.790 1.00 70.69 100 PRO A O 1
ATOM 808 N N . ILE A 1 101 ? 8.806 -1.829 -12.752 1.00 76.75 101 ILE A N 1
ATOM 809 C CA . ILE A 1 101 ? 7.427 -1.806 -12.237 1.00 76.75 101 ILE A CA 1
ATOM 810 C C . ILE A 1 101 ? 6.871 -0.385 -12.370 1.00 76.75 101 ILE A C 1
ATOM 812 O O . ILE A 1 101 ? 7.469 0.571 -11.878 1.00 76.75 101 ILE A O 1
ATOM 816 N N . ASN A 1 102 ? 5.725 -0.267 -13.041 1.00 79.88 102 ASN A N 1
ATOM 817 C CA . ASN A 1 102 ? 5.061 1.011 -13.291 1.00 79.88 102 ASN A CA 1
ATOM 818 C C . ASN A 1 102 ? 3.853 1.231 -12.370 1.00 79.88 102 ASN A C 1
ATOM 820 O O . ASN A 1 102 ? 3.451 2.376 -12.167 1.00 79.88 102 ASN A O 1
ATOM 824 N N . LYS A 1 103 ? 3.298 0.158 -11.789 1.00 88.88 103 LYS A N 1
ATOM 825 C CA . LYS A 1 103 ? 2.259 0.230 -10.757 1.00 88.88 103 LYS A CA 1
ATOM 826 C C . LYS A 1 103 ? 2.440 -0.867 -9.722 1.00 88.88 103 LYS A C 1
ATOM 828 O O . LYS A 1 103 ? 2.748 -2.011 -10.058 1.00 88.88 103 LYS A O 1
ATOM 833 N N . LEU A 1 104 ? 2.185 -0.497 -8.478 1.00 92.50 104 LEU A N 1
ATOM 834 C CA . LEU A 1 104 ? 2.208 -1.370 -7.322 1.00 92.50 104 LEU A CA 1
ATOM 835 C C . LEU A 1 104 ? 0.974 -1.049 -6.488 1.00 92.50 104 LEU A C 1
ATOM 837 O O . LEU A 1 104 ? 0.815 0.092 -6.054 1.00 92.50 104 LEU A O 1
ATOM 841 N N . ASP A 1 105 ? 0.135 -2.049 -6.261 1.00 94.81 105 ASP A N 1
ATOM 842 C CA . ASP A 1 105 ? -0.978 -1.944 -5.329 1.00 94.81 105 ASP A CA 1
ATOM 843 C C . ASP A 1 105 ? -0.665 -2.770 -4.084 1.00 94.81 105 ASP A C 1
ATOM 845 O O . ASP A 1 105 ? -0.089 -3.860 -4.156 1.00 94.81 105 ASP A O 1
ATOM 849 N N . ILE A 1 106 ? -1.049 -2.238 -2.929 1.00 96.00 106 ILE A N 1
ATOM 850 C CA . ILE A 1 106 ? -0.931 -2.907 -1.637 1.00 96.00 106 ILE A CA 1
ATOM 851 C C . IL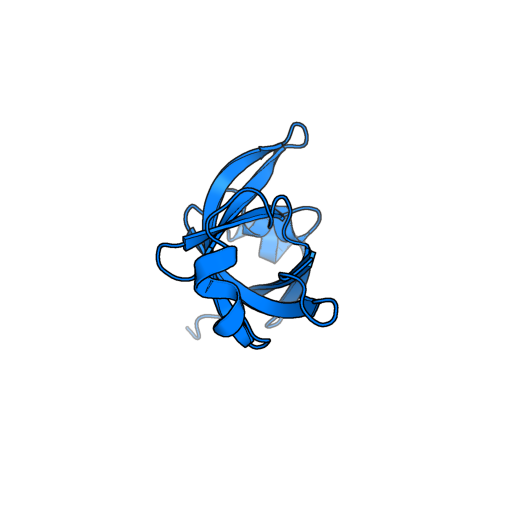E A 1 106 ? -2.314 -3.114 -1.036 1.00 96.00 106 ILE A C 1
ATOM 853 O O . ILE A 1 106 ? -3.230 -2.319 -1.237 1.00 96.00 106 ILE A O 1
ATOM 857 N N . GLN A 1 107 ? -2.469 -4.177 -0.266 1.00 96.25 107 GLN A N 1
ATOM 858 C CA . GLN A 1 107 ? -3.652 -4.474 0.508 1.00 96.25 107 GLN A CA 1
ATOM 859 C C . GLN A 1 107 ? -3.383 -4.210 1.982 1.00 96.25 107 GLN A C 1
ATOM 861 O O . GLN A 1 107 ? -2.543 -4.850 2.614 1.00 96.25 107 GLN A O 1
ATOM 866 N N . LEU A 1 108 ? -4.157 -3.282 2.529 1.00 93.50 108 LEU A N 1
ATOM 867 C CA . LEU A 1 108 ? -4.141 -2.918 3.932 1.00 93.50 108 LEU A CA 1
ATOM 868 C C . LEU A 1 108 ? -5.369 -3.519 4.622 1.00 93.50 108 LEU A C 1
ATOM 870 O O . LEU A 1 108 ? -6.484 -3.431 4.100 1.00 93.50 108 LEU A O 1
ATOM 874 N N . GLY A 1 109 ? -5.171 -4.153 5.777 1.00 88.44 109 GLY A N 1
ATOM 875 C CA . GLY A 1 109 ? -6.222 -4.879 6.485 1.00 88.44 109 GLY A CA 1
ATOM 876 C C . GLY A 1 109 ? -6.373 -4.461 7.943 1.00 88.44 109 GLY A C 1
ATOM 877 O O . GLY A 1 109 ? -5.387 -4.334 8.659 1.00 88.44 109 GLY A O 1
ATOM 878 N N . VAL A 1 110 ? -7.621 -4.340 8.398 1.00 83.69 110 VAL A N 1
ATOM 879 C CA . VAL A 1 110 ? -7.978 -4.185 9.815 1.00 83.69 110 VAL A CA 1
ATOM 880 C C . VAL A 1 110 ? -8.796 -5.394 10.242 1.00 83.69 110 VAL A C 1
ATOM 882 O O . VAL A 1 110 ? -9.773 -5.750 9.579 1.00 83.69 110 VAL A O 1
ATOM 885 N N . GLN A 1 111 ? -8.417 -6.014 11.360 1.00 78.88 111 GLN A N 1
ATOM 886 C CA . GLN A 1 111 ? -9.159 -7.113 11.968 1.00 78.88 111 GLN A CA 1
ATOM 887 C C . GLN A 1 111 ? -9.442 -6.804 13.438 1.00 78.88 111 GLN A C 1
ATOM 889 O O . GLN A 1 111 ? -8.529 -6.503 14.203 1.00 78.88 111 GLN A O 1
ATOM 894 N N . SER A 1 112 ? -10.707 -6.912 13.844 1.00 72.38 112 SER A N 1
ATOM 895 C CA . SER A 1 112 ? -11.074 -6.877 15.261 1.00 72.38 112 SER A CA 1
ATOM 896 C C . SER A 1 112 ? -11.113 -8.298 15.817 1.00 72.38 112 SER A C 1
ATOM 898 O O . SER A 1 112 ? -11.797 -9.165 15.272 1.00 72.38 112 SER A O 1
ATOM 900 N N . ILE A 1 113 ? -10.381 -8.539 16.906 1.00 60.62 113 ILE A N 1
ATOM 901 C CA . ILE A 1 113 ? -10.406 -9.801 17.651 1.00 60.62 113 ILE A CA 1
ATOM 902 C C . ILE A 1 113 ? -11.096 -9.525 18.989 1.00 60.62 113 ILE A C 1
ATOM 904 O O . ILE A 1 113 ? -10.631 -8.700 19.779 1.00 60.62 113 ILE A O 1
ATOM 908 N N . ARG A 1 114 ? -12.201 -10.226 19.275 1.00 50.81 114 ARG A N 1
ATOM 909 C CA . ARG A 1 114 ? -12.750 -10.260 20.638 1.00 50.81 114 ARG A CA 1
ATOM 910 C C . ARG A 1 114 ? -11.747 -11.007 21.518 1.00 50.81 114 ARG A C 1
ATOM 912 O O . ARG A 1 114 ? -11.505 -12.188 21.287 1.00 50.81 114 ARG A O 1
ATOM 919 N N . LYS A 1 115 ? -11.187 -10.349 22.539 1.00 42.81 115 LYS A N 1
ATOM 920 C CA . LYS A 1 115 ? -10.582 -11.082 23.660 1.00 42.81 115 LYS A CA 1
ATOM 921 C C . LYS A 1 115 ? -11.700 -11.907 24.296 1.00 42.81 115 LYS A C 1
ATOM 923 O O . LYS A 1 115 ? -12.654 -11.324 24.807 1.00 42.81 115 LYS A O 1
ATOM 928 N N . ALA A 1 116 ? -11.607 -13.232 24.203 1.00 45.22 116 ALA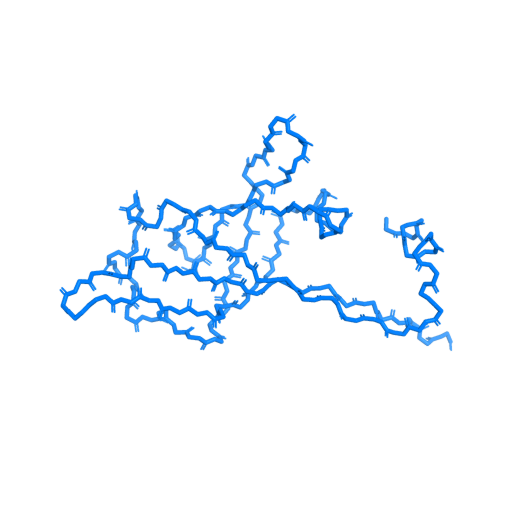 A N 1
ATOM 929 C CA . ALA A 1 116 ? -12.405 -14.117 25.039 1.00 45.22 116 ALA A CA 1
ATOM 930 C C . ALA A 1 116 ? -12.033 -13.799 26.495 1.00 45.22 116 ALA A C 1
ATOM 932 O O . ALA A 1 116 ? -10.850 -13.831 26.842 1.00 45.22 116 ALA A O 1
ATOM 933 N N . GLY A 1 117 ? -13.024 -13.338 27.259 1.00 39.34 117 GLY A N 1
ATOM 934 C CA . GLY A 1 117 ? -12.909 -13.147 28.702 1.00 39.34 117 GLY A CA 1
ATOM 935 C C . GLY A 1 117 ? -12.942 -14.475 29.434 1.00 39.34 117 GLY A C 1
ATOM 936 O O . GLY A 1 117 ? -13.488 -15.440 28.853 1.00 39.34 117 GLY A O 1
#

Secondary structure (DSSP, 8-state):
-HHHHHHTT--S--EEEEEEEPB-GGGSTHHHHGGG--TT-EEEEEEEEE-TT-PEEEEEEETTEEEEEEE--HHHHHHHTT-SEEEEEEEEEEE-TTS-EEEEEEEEEEE------